Protein AF-U2RPG9-F1 (afdb_monomer_lite)

Secondary structure (DSSP, 8-state):
-----------PPPPP-PPPPP---------------------S-S----TTSPPPHHHHHHHHHHHHHHHHT--S-HHHHHHHHHHHHHHHHHHHHHHHHHHHHHHHHHHHT----------------

InterPro domains:
  IPR003761 Exonuclease VII, small subunit [MF_00337] (56-116)
  IPR003761 Exonuclease VII, small subunit [PF02609] (57-106)
  IPR003761 Exonuclease VII, small subunit [PTHR34137] (51-112)
  IPR003761 Exonuclease VII, small subunit [TIGR01280] (56-108)
  IPR037004 Exonuclease VII, small subunit superfamily [G3DSA:1.10.287.1040] (51-123)
  IPR037004 Exonuclease VII, small subunit superfamily [SSF116842] (50-107)

Structure (mmCIF, N/CA/C/O backbone):
data_AF-U2RPG9-F1
#
_entry.id   AF-U2RPG9-F1
#
loop_
_atom_site.group_PDB
_atom_site.id
_atom_site.type_symbol
_atom_site.label_atom_id
_atom_site.label_alt_id
_atom_site.label_comp_id
_atom_site.label_asym_id
_atom_site.label_entity_id
_atom_site.label_seq_id
_atom_site.pdbx_PDB_ins_code
_atom_site.Cartn_x
_atom_site.Cartn_y
_atom_site.Cartn_z
_atom_site.occupancy
_atom_site.B_iso_or_equiv
_atom_site.auth_seq_id
_atom_site.auth_comp_id
_atom_site.auth_asym_id
_atom_site.auth_atom_id
_atom_site.pdbx_PDB_model_num
ATOM 1 N N . MET A 1 1 ? -12.773 20.502 -5.940 1.00 41.53 1 MET A N 1
ATOM 2 C CA . MET A 1 1 ? -12.286 19.107 -5.934 1.00 41.53 1 MET A CA 1
ATOM 3 C C . MET A 1 1 ? -13.354 18.279 -5.249 1.00 41.53 1 MET A C 1
ATOM 5 O O . MET A 1 1 ? -13.681 18.565 -4.107 1.00 41.53 1 MET A O 1
ATOM 9 N N . ALA A 1 2 ? -14.020 17.416 -6.013 1.00 41.75 2 ALA A N 1
ATOM 10 C CA . ALA A 1 2 ? -15.262 16.763 -5.619 1.00 41.75 2 ALA A CA 1
ATOM 11 C C . ALA A 1 2 ? -15.013 15.674 -4.565 1.00 41.75 2 ALA A C 1
ATOM 13 O O . ALA A 1 2 ? -14.270 14.728 -4.823 1.00 41.75 2 ALA A O 1
ATOM 14 N N . ALA A 1 3 ? -15.664 15.810 -3.409 1.00 42.56 3 ALA A N 1
ATOM 15 C CA . ALA A 1 3 ? -15.856 14.722 -2.463 1.00 42.56 3 ALA A CA 1
ATOM 16 C C . ALA A 1 3 ? -16.767 13.690 -3.136 1.00 42.56 3 ALA A C 1
ATOM 18 O O . ALA A 1 3 ? -17.932 13.965 -3.416 1.00 42.56 3 ALA A O 1
ATOM 19 N N . ARG A 1 4 ? -16.208 12.534 -3.492 1.00 50.94 4 ARG A N 1
ATOM 20 C CA . ARG A 1 4 ? -17.002 11.423 -4.006 1.00 50.94 4 ARG A CA 1
ATOM 21 C C . ARG A 1 4 ? -17.667 10.755 -2.815 1.00 50.94 4 ARG A C 1
ATOM 23 O O . ARG A 1 4 ? -16.996 10.205 -1.950 1.00 50.94 4 ARG A O 1
ATOM 30 N N . GLU A 1 5 ? -18.983 10.875 -2.783 1.00 47.97 5 GLU A N 1
ATOM 31 C CA . GLU A 1 5 ? -19.879 10.255 -1.823 1.00 47.97 5 GLU A CA 1
ATOM 32 C C . GLU A 1 5 ? -19.765 8.730 -1.924 1.00 47.97 5 GLU A C 1
ATOM 34 O O . GLU A 1 5 ? -20.024 8.143 -2.976 1.00 47.97 5 GLU A O 1
ATOM 39 N N . TRP A 1 6 ? -19.359 8.077 -0.836 1.00 57.44 6 TRP A N 1
ATOM 40 C CA . TRP A 1 6 ? -19.437 6.624 -0.710 1.00 57.44 6 TRP A CA 1
ATOM 41 C C . TRP A 1 6 ? -20.884 6.273 -0.358 1.00 57.44 6 TRP A C 1
ATOM 43 O O . TRP A 1 6 ? -21.262 6.139 0.804 1.00 57.44 6 TRP A O 1
ATOM 53 N N . GLY A 1 7 ? -21.722 6.214 -1.394 1.00 46.50 7 GLY A N 1
ATOM 54 C CA . GLY A 1 7 ? -23.105 5.770 -1.306 1.00 46.50 7 GLY A CA 1
ATOM 55 C C . GLY A 1 7 ? -23.166 4.297 -0.917 1.00 46.50 7 GLY A C 1
ATOM 56 O O . GLY A 1 7 ? -22.885 3.419 -1.729 1.00 46.50 7 GLY A O 1
ATOM 57 N N . GLY A 1 8 ? -23.561 4.036 0.328 1.00 52.56 8 GLY A N 1
ATOM 58 C CA . GLY A 1 8 ? -23.958 2.714 0.785 1.00 52.56 8 GLY A CA 1
ATOM 59 C C . GLY A 1 8 ? -25.184 2.240 0.013 1.00 52.56 8 GLY A C 1
ATOM 60 O O . GLY A 1 8 ? -26.300 2.706 0.245 1.00 52.56 8 GLY A O 1
ATOM 61 N N . THR A 1 9 ? -24.989 1.297 -0.903 1.00 58.19 9 THR A N 1
ATOM 62 C CA . THR A 1 9 ? -26.101 0.560 -1.498 1.00 58.19 9 THR A CA 1
ATOM 63 C C . THR A 1 9 ? -26.497 -0.586 -0.580 1.00 58.19 9 THR A C 1
ATOM 65 O O . THR A 1 9 ? -25.673 -1.405 -0.177 1.00 58.19 9 THR A O 1
ATOM 68 N N . ALA A 1 10 ? -27.784 -0.594 -0.249 1.00 52.16 10 ALA A N 1
ATOM 69 C CA . ALA A 1 10 ? -28.491 -1.539 0.593 1.00 52.16 10 ALA A CA 1
ATOM 70 C C . ALA A 1 10 ? -28.076 -3.014 0.428 1.00 52.16 10 ALA A C 1
ATOM 72 O O . ALA A 1 10 ? -27.911 -3.538 -0.672 1.00 52.16 10 ALA A O 1
ATOM 73 N N . ARG A 1 11 ? -28.014 -3.695 1.576 1.00 56.75 11 ARG A N 1
ATOM 74 C CA . ARG A 1 11 ? -27.880 -5.145 1.743 1.00 56.75 11 ARG A CA 1
ATOM 75 C C . ARG A 1 11 ? -29.018 -5.875 1.013 1.00 56.75 11 ARG A C 1
ATOM 77 O O . ARG A 1 11 ? -30.178 -5.734 1.393 1.00 56.75 11 ARG A O 1
ATOM 84 N N . ALA A 1 12 ? -28.691 -6.669 -0.005 1.00 55.91 12 ALA A N 1
ATOM 85 C CA . ALA A 1 12 ? -29.644 -7.577 -0.646 1.00 55.91 12 ALA A CA 1
ATOM 86 C C . ALA A 1 12 ? -30.023 -8.738 0.305 1.00 55.91 12 ALA A C 1
ATOM 88 O O . ALA A 1 12 ? -29.173 -9.186 1.084 1.00 55.91 12 ALA A O 1
ATOM 89 N N . PRO A 1 13 ? -31.269 -9.250 0.277 1.00 55.97 13 PRO A N 1
ATOM 90 C CA . PRO A 1 13 ? -31.633 -10.444 1.030 1.00 55.97 13 PRO A CA 1
ATOM 91 C C . PRO A 1 13 ? -31.044 -11.703 0.379 1.00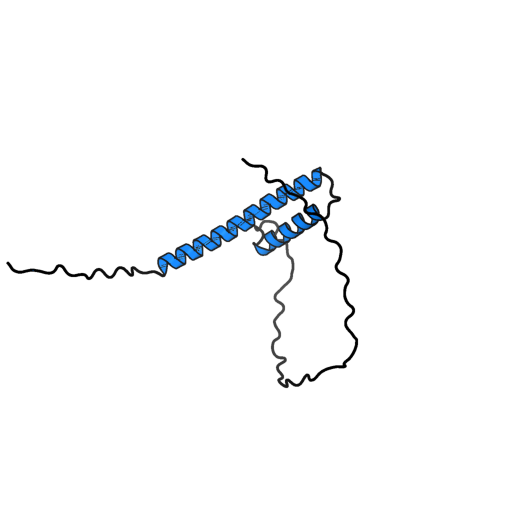 55.97 13 PRO A C 1
ATOM 93 O O . PRO A 1 13 ? -31.005 -11.830 -0.844 1.00 55.97 13 PRO A O 1
ATOM 96 N N . ALA A 1 14 ? -30.601 -12.640 1.221 1.00 51.56 14 ALA A N 1
ATOM 97 C CA . ALA A 1 14 ? -30.066 -13.935 0.821 1.00 51.56 14 ALA A CA 1
ATOM 98 C C . ALA A 1 14 ? -31.053 -14.688 -0.086 1.00 51.56 14 ALA A C 1
ATOM 100 O O . ALA A 1 14 ? -32.180 -14.989 0.314 1.00 51.56 14 ALA A O 1
ATOM 101 N N . ALA A 1 15 ? -30.613 -15.010 -1.303 1.00 50.19 15 ALA A N 1
ATOM 102 C CA . ALA A 1 15 ? -31.315 -15.947 -2.161 1.00 50.19 15 ALA A CA 1
ATOM 103 C C . ALA A 1 15 ? -31.308 -17.334 -1.498 1.00 50.19 15 ALA A C 1
ATOM 105 O O . ALA A 1 15 ? -30.274 -17.838 -1.058 1.00 50.19 15 ALA A O 1
ATOM 106 N N . ARG A 1 16 ? -32.500 -17.923 -1.414 1.00 50.16 16 ARG A N 1
ATOM 107 C CA . ARG A 1 16 ? -32.771 -19.283 -0.950 1.00 50.16 16 ARG A CA 1
ATOM 108 C C . ARG A 1 16 ? -31.902 -20.272 -1.727 1.00 50.16 16 ARG A C 1
ATOM 110 O O . ARG A 1 16 ? -32.055 -20.405 -2.936 1.00 50.16 16 ARG A O 1
ATOM 117 N N . VAL A 1 17 ? -31.011 -20.964 -1.018 1.00 56.00 17 VAL A N 1
ATOM 118 C CA . VAL A 1 17 ? -30.252 -22.088 -1.568 1.00 56.00 17 VAL A CA 1
ATOM 119 C C . VAL A 1 17 ? -31.255 -23.200 -1.887 1.00 56.00 17 VAL A C 1
ATOM 121 O O . VAL A 1 17 ? -31.934 -23.721 -0.999 1.00 56.00 17 VAL A O 1
ATOM 124 N N . GLU A 1 18 ? -31.444 -23.501 -3.167 1.00 53.16 18 GLU A N 1
ATOM 125 C CA . GLU A 1 18 ? -32.215 -24.674 -3.564 1.00 53.16 18 GLU A CA 1
ATOM 126 C C . GLU A 1 18 ? -31.377 -25.926 -3.299 1.00 53.16 18 GLU A C 1
ATOM 128 O O . GLU A 1 18 ? -30.197 -26.009 -3.647 1.00 53.16 18 GLU A O 1
ATOM 133 N N . ALA A 1 19 ? -31.988 -26.887 -2.6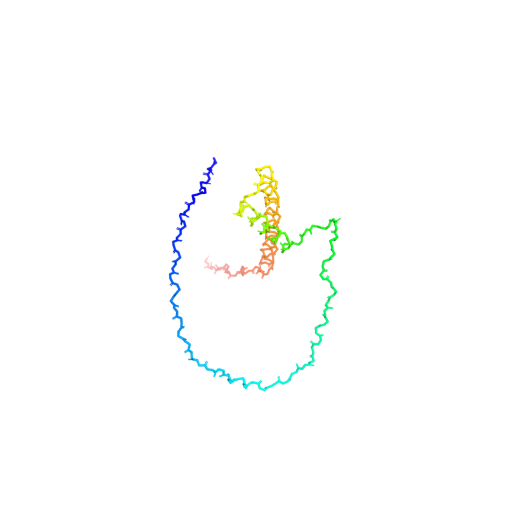10 1.00 53.34 19 ALA A N 1
ATOM 134 C CA . ALA A 1 19 ? -31.361 -28.136 -2.224 1.00 53.34 19 ALA A CA 1
ATOM 135 C C . ALA A 1 19 ? -31.078 -28.995 -3.466 1.00 53.34 19 ALA A C 1
ATOM 137 O O . ALA A 1 19 ? -31.985 -29.351 -4.216 1.00 53.34 19 ALA A O 1
ATOM 138 N N . ARG A 1 20 ? -29.806 -29.349 -3.664 1.00 58.94 20 ARG A N 1
ATOM 139 C CA . ARG A 1 20 ? -29.362 -30.292 -4.696 1.00 58.94 20 ARG A CA 1
ATOM 140 C C . ARG A 1 20 ? -29.756 -31.723 -4.279 1.00 58.94 20 ARG A C 1
ATOM 142 O O . ARG A 1 20 ? -29.519 -32.071 -3.120 1.00 58.94 20 ARG A O 1
ATOM 149 N N . PRO A 1 21 ? -30.338 -32.558 -5.163 1.00 67.31 21 PRO A N 1
ATOM 150 C CA . PRO A 1 21 ? -30.688 -33.937 -4.820 1.00 67.31 21 PRO A CA 1
ATOM 151 C C . PRO A 1 21 ? -29.431 -34.795 -4.567 1.00 67.31 21 PRO A C 1
ATOM 153 O O . PRO A 1 21 ? -28.410 -34.581 -5.229 1.00 67.31 21 PRO A O 1
ATOM 156 N N . PRO A 1 22 ? -29.477 -35.770 -3.637 1.00 52.00 22 PRO A N 1
ATOM 157 C CA . PRO A 1 22 ? -28.384 -36.708 -3.416 1.00 52.00 22 PRO A CA 1
ATOM 158 C C . PRO A 1 22 ? -28.492 -37.909 -4.366 1.00 52.00 22 PRO A C 1
ATOM 160 O O . PRO A 1 22 ? -29.549 -38.523 -4.487 1.00 52.00 22 PRO A O 1
ATOM 163 N N . GLY A 1 23 ? -27.373 -38.274 -4.992 1.00 50.56 23 GLY A N 1
ATOM 164 C CA . GLY A 1 23 ? -27.207 -39.563 -5.665 1.00 50.56 23 GLY A CA 1
ATOM 165 C C . GLY A 1 23 ? -26.441 -39.464 -6.980 1.00 50.56 23 GLY A C 1
ATOM 166 O O . GLY A 1 23 ? -27.035 -39.192 -8.013 1.00 50.56 23 GLY A O 1
ATOM 167 N N . HIS A 1 24 ? -25.135 -39.714 -6.970 1.00 57.59 24 HIS A N 1
ATOM 168 C CA . HIS A 1 24 ? -24.610 -41.055 -7.233 1.00 57.59 24 HIS A CA 1
ATOM 169 C C . HIS A 1 24 ? -23.108 -41.102 -6.922 1.00 57.59 24 HIS A C 1
ATOM 171 O O . HIS A 1 24 ? -22.429 -40.079 -6.849 1.00 57.59 24 HIS A O 1
ATOM 177 N N . ASP A 1 25 ? -22.661 -42.317 -6.663 1.00 50.50 25 ASP A N 1
ATOM 178 C CA . ASP A 1 25 ? -21.447 -42.735 -5.982 1.00 50.50 25 ASP A CA 1
ATOM 179 C C . ASP A 1 25 ? -20.298 -42.974 -6.989 1.00 50.50 25 ASP A C 1
ATOM 181 O O . ASP A 1 25 ? -20.399 -43.863 -7.823 1.00 50.50 25 ASP A O 1
ATOM 185 N N . GLN A 1 26 ? -19.247 -42.144 -6.901 1.00 51.16 26 GLN A N 1
ATOM 186 C CA . GLN A 1 26 ? -17.807 -42.443 -7.097 1.00 51.16 26 GLN A CA 1
ATOM 187 C C . GLN A 1 26 ? -17.262 -43.060 -8.437 1.00 51.16 26 GLN A C 1
ATOM 189 O O . GLN A 1 26 ? -18.023 -43.257 -9.374 1.00 51.16 26 GLN A O 1
ATOM 194 N N . PRO A 1 27 ? -15.921 -43.175 -8.654 1.00 48.34 27 PRO A N 1
ATOM 195 C CA . PRO A 1 27 ? -15.229 -42.522 -9.780 1.00 48.34 27 PRO A CA 1
ATOM 196 C 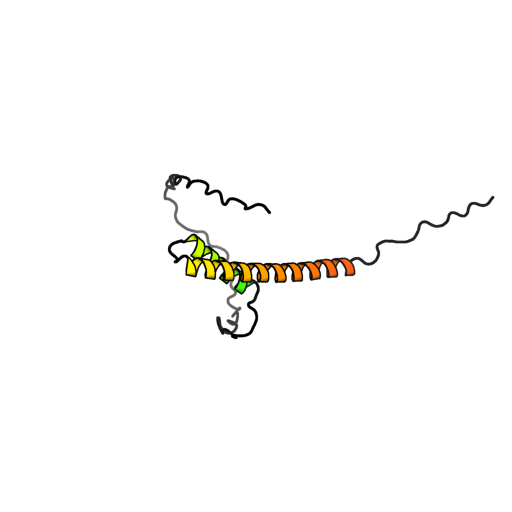C . PRO A 1 27 ? -14.451 -43.466 -10.729 1.00 48.34 27 PRO A C 1
ATOM 198 O O . PRO A 1 27 ? -13.817 -44.422 -10.287 1.00 48.34 27 PRO A O 1
ATOM 201 N N . ASP A 1 28 ? -14.327 -43.124 -12.013 1.00 49.78 28 ASP A N 1
ATOM 202 C CA . ASP A 1 28 ? -13.341 -43.728 -12.923 1.00 49.78 28 ASP A CA 1
ATOM 203 C C . ASP A 1 28 ? -12.051 -42.888 -12.997 1.00 49.78 28 ASP A C 1
ATOM 205 O O . ASP A 1 28 ? -11.700 -42.238 -13.976 1.00 49.78 28 ASP A O 1
ATOM 209 N N . ASN A 1 29 ? -11.282 -42.941 -11.911 1.00 57.38 29 ASN A N 1
ATOM 210 C CA . ASN A 1 29 ? -9.843 -42.704 -11.962 1.00 57.38 29 ASN A CA 1
ATOM 211 C C . ASN A 1 29 ? -9.207 -43.879 -12.728 1.00 57.38 29 ASN A C 1
ATOM 213 O O . ASN A 1 29 ? -8.957 -44.949 -12.176 1.00 57.38 29 ASN A O 1
ATOM 217 N N . THR A 1 30 ? -8.958 -43.691 -14.020 1.00 54.34 30 THR A N 1
ATOM 218 C CA . THR A 1 30 ? -7.980 -44.479 -14.777 1.00 54.34 30 THR A CA 1
ATOM 219 C C . THR A 1 30 ? -7.202 -43.529 -15.674 1.00 54.34 30 THR A C 1
ATOM 221 O O . THR A 1 30 ? -7.461 -43.364 -16.860 1.00 54.34 30 THR A O 1
ATOM 224 N N . THR A 1 31 ? -6.212 -42.869 -15.082 1.00 52.38 31 THR A N 1
ATOM 225 C CA . THR A 1 31 ? -5.025 -42.428 -15.817 1.00 52.38 31 THR A CA 1
ATOM 226 C C . THR A 1 31 ? -3.823 -43.020 -15.105 1.00 52.38 31 THR A C 1
ATOM 228 O O . THR A 1 31 ? -3.368 -42.551 -14.068 1.00 52.38 31 THR A O 1
ATOM 231 N N . SER A 1 32 ? -3.375 -44.135 -15.668 1.00 46.19 32 SER A N 1
ATOM 232 C CA . SER A 1 32 ? -2.111 -44.789 -15.375 1.00 46.19 32 SER A CA 1
ATOM 233 C C . SER A 1 32 ? -0.958 -43.907 -15.859 1.00 46.19 32 SER A C 1
ATOM 235 O O . SER A 1 32 ? -0.956 -43.497 -17.019 1.00 46.19 32 SER A O 1
ATOM 237 N N . GLY A 1 33 ? 0.038 -43.656 -15.007 1.00 46.00 33 GLY A N 1
ATOM 238 C CA . GLY A 1 33 ? 1.272 -42.988 -15.426 1.00 46.00 33 GLY A CA 1
ATOM 239 C C . GLY A 1 33 ? 2.132 -42.480 -14.276 1.00 46.00 33 GLY A C 1
ATOM 240 O O . GLY A 1 33 ? 2.100 -41.301 -13.947 1.00 46.00 33 GLY A O 1
ATOM 241 N N . SER A 1 34 ? 2.897 -43.382 -13.671 1.00 47.16 34 SER A N 1
ATOM 242 C CA . SER A 1 34 ? 3.904 -43.125 -12.643 1.00 47.16 34 SER A CA 1
ATOM 243 C C . SER A 1 34 ? 4.948 -42.075 -13.038 1.00 47.16 34 SER A C 1
ATOM 245 O O . SER A 1 34 ? 5.567 -42.209 -14.087 1.00 47.16 34 SER A O 1
ATOM 247 N N . SER A 1 35 ? 5.243 -41.154 -12.113 1.00 48.12 35 SER A N 1
ATOM 248 C CA . SER A 1 35 ? 6.596 -40.645 -11.830 1.00 48.12 35 SER A CA 1
ATOM 249 C C . SER A 1 35 ? 6.617 -39.967 -10.451 1.00 48.12 35 SER A C 1
ATOM 251 O O . SER A 1 35 ? 6.174 -38.826 -10.338 1.00 48.12 35 SER A O 1
ATOM 253 N N . PRO A 1 36 ? 7.144 -40.602 -9.388 1.00 55.19 36 PRO A N 1
ATOM 254 C CA . PRO A 1 36 ? 7.533 -39.901 -8.179 1.00 55.19 36 PRO A CA 1
ATOM 255 C C . PRO A 1 36 ? 9.049 -39.689 -8.213 1.00 55.19 36 PRO A C 1
ATOM 257 O O . PRO A 1 36 ? 9.780 -40.298 -7.446 1.00 55.19 36 PRO A O 1
ATOM 260 N N . ASP A 1 37 ? 9.536 -38.844 -9.118 1.00 49.50 37 ASP A N 1
ATOM 261 C CA . ASP A 1 37 ? 10.905 -38.340 -9.016 1.00 49.50 37 ASP A CA 1
ATOM 262 C C . ASP A 1 37 ? 10.910 -36.858 -9.363 1.00 49.50 37 ASP A C 1
ATOM 264 O O . ASP A 1 37 ? 10.844 -36.421 -10.508 1.00 49.50 37 ASP A O 1
ATOM 268 N N . GLY A 1 38 ? 10.824 -36.082 -8.298 1.00 45.56 38 GLY A N 1
ATOM 269 C CA . GLY A 1 38 ? 10.597 -34.655 -8.334 1.00 45.56 38 GLY A CA 1
ATOM 270 C C . GLY A 1 38 ? 10.483 -34.164 -6.910 1.00 45.56 38 GLY A C 1
ATOM 271 O O . GLY A 1 38 ? 9.507 -33.511 -6.550 1.00 45.56 38 GLY A O 1
ATOM 272 N N . GLN A 1 39 ? 11.470 -34.525 -6.085 1.00 53.47 39 GLN A N 1
ATOM 273 C CA . GLN A 1 39 ? 11.793 -33.767 -4.889 1.00 53.47 39 GLN A CA 1
ATOM 274 C C . GLN A 1 39 ? 12.015 -32.317 -5.334 1.00 53.47 39 GLN A C 1
ATOM 276 O O . GLN A 1 39 ? 13.132 -31.901 -5.643 1.00 53.47 39 GLN A O 1
ATOM 281 N N . ARG A 1 40 ? 10.933 -31.530 -5.394 1.00 53.06 40 ARG A N 1
ATOM 282 C CA . ARG A 1 40 ? 11.039 -30.088 -5.266 1.00 53.06 40 ARG A CA 1
ATOM 283 C C . ARG A 1 40 ? 11.648 -29.899 -3.896 1.00 53.06 40 ARG A C 1
ATOM 285 O O . ARG A 1 40 ? 10.977 -30.080 -2.883 1.00 53.06 40 ARG A O 1
ATOM 292 N N . ARG A 1 41 ? 12.949 -29.614 -3.887 1.00 52.12 41 ARG A N 1
ATOM 293 C CA . ARG A 1 41 ? 13.615 -29.064 -2.721 1.00 52.12 41 ARG A CA 1
ATOM 294 C C . ARG A 1 41 ? 12.733 -27.918 -2.256 1.00 52.12 41 ARG A C 1
ATOM 296 O O . ARG A 1 41 ? 12.559 -26.948 -2.99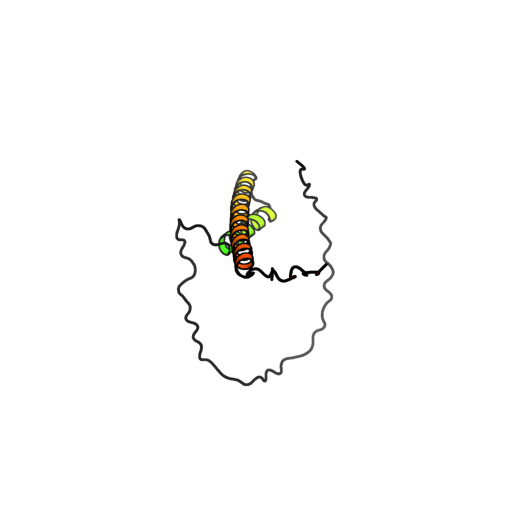0 1.00 52.12 41 ARG A O 1
ATOM 303 N N . ALA A 1 42 ? 12.126 -28.094 -1.087 1.00 50.25 42 ALA A N 1
ATOM 304 C CA . ALA A 1 42 ? 11.654 -26.980 -0.300 1.00 50.25 42 ALA A CA 1
ATOM 305 C C . ALA A 1 42 ? 12.850 -26.027 -0.207 1.00 50.25 42 ALA A C 1
ATOM 307 O O . ALA A 1 42 ? 13.871 -26.357 0.401 1.00 50.25 42 ALA A O 1
ATOM 308 N N . GLY A 1 43 ? 12.776 -24.931 -0.964 1.00 46.97 43 GLY A N 1
ATOM 309 C CA . GLY A 1 43 ? 13.684 -23.811 -0.796 1.00 46.97 43 GLY A CA 1
ATOM 310 C C . GLY A 1 43 ? 13.540 -23.293 0.635 1.00 46.97 43 GLY A C 1
ATOM 311 O O . GLY A 1 43 ? 12.484 -23.486 1.244 1.00 46.97 43 GLY A O 1
ATOM 312 N N . PRO A 1 44 ? 14.602 -22.712 1.201 1.00 53.38 44 PRO A N 1
ATOM 313 C CA . PRO A 1 44 ? 14.611 -22.330 2.599 1.00 53.38 44 PRO A CA 1
ATOM 314 C C . PRO A 1 44 ? 13.530 -21.277 2.878 1.00 53.38 44 PRO A C 1
ATOM 316 O O . PRO A 1 44 ? 13.480 -20.235 2.234 1.00 53.38 44 PRO A O 1
ATOM 319 N N . THR A 1 45 ? 12.678 -21.647 3.834 1.00 47.16 45 THR A N 1
ATOM 320 C CA . THR A 1 45 ? 12.063 -20.826 4.885 1.00 47.16 45 THR A CA 1
ATOM 321 C C . THR A 1 45 ? 11.291 -19.573 4.482 1.00 47.16 45 THR A C 1
ATOM 323 O O . THR A 1 45 ? 11.830 -18.510 4.191 1.00 47.16 45 THR A O 1
ATOM 326 N N . GLU A 1 46 ? 9.976 -19.717 4.622 1.00 51.00 46 GLU A N 1
ATOM 327 C CA . GLU A 1 46 ? 9.042 -18.677 5.034 1.00 51.00 46 GLU A CA 1
ATOM 328 C C . GLU A 1 46 ? 9.635 -17.804 6.160 1.00 51.00 46 GLU A C 1
ATOM 330 O O . GLU A 1 46 ? 10.064 -18.320 7.189 1.00 51.00 46 GLU A O 1
ATOM 335 N N . GLY A 1 47 ? 9.596 -16.482 5.969 1.00 54.53 47 GLY A N 1
ATOM 336 C CA . GLY A 1 47 ? 9.563 -15.500 7.054 1.00 54.53 47 GLY A CA 1
ATOM 337 C C . GLY A 1 47 ? 10.868 -15.230 7.803 1.00 54.53 47 GLY A C 1
ATOM 338 O O . GLY A 1 47 ? 11.008 -15.624 8.956 1.00 54.53 47 GLY A O 1
ATOM 339 N N . GLU A 1 48 ? 11.743 -14.404 7.231 1.00 46.75 48 GLU A N 1
ATOM 340 C CA . GLU A 1 48 ? 12.690 -13.609 8.021 1.00 46.75 48 GLU A CA 1
ATOM 341 C C . GLU A 1 48 ? 12.461 -12.121 7.702 1.00 46.75 48 GLU A C 1
ATOM 343 O O . GLU A 1 48 ? 12.713 -11.698 6.571 1.00 46.75 48 GLU A O 1
ATOM 348 N N . PRO A 1 49 ? 11.937 -11.300 8.637 1.00 51.81 49 PRO A N 1
ATOM 349 C CA . PRO A 1 49 ? 11.786 -9.875 8.397 1.00 51.81 49 PRO A CA 1
ATOM 350 C C . PRO A 1 49 ? 13.165 -9.221 8.511 1.00 51.81 49 PRO A C 1
ATOM 352 O O . PRO A 1 49 ? 13.621 -8.880 9.603 1.00 51.81 49 PRO A O 1
ATOM 355 N N . MET A 1 50 ? 13.836 -9.035 7.374 1.00 48.44 50 MET A N 1
ATOM 356 C CA . MET A 1 50 ? 14.931 -8.074 7.268 1.00 48.44 50 MET A CA 1
ATOM 357 C C . MET A 1 50 ? 14.330 -6.674 7.414 1.00 48.44 50 MET A C 1
ATOM 359 O O . MET A 1 50 ? 13.826 -6.076 6.464 1.00 48.44 50 MET A O 1
ATOM 363 N N . ALA A 1 51 ? 14.308 -6.192 8.653 1.00 55.09 51 ALA A N 1
ATOM 364 C CA . ALA A 1 51 ? 13.831 -4.871 9.029 1.00 55.09 51 ALA A CA 1
ATOM 365 C C . ALA A 1 51 ? 14.819 -3.792 8.550 1.00 55.09 51 ALA A C 1
ATOM 367 O O . ALA A 1 51 ? 15.607 -3.301 9.343 1.00 55.09 51 ALA A O 1
ATOM 368 N N . ASP A 1 52 ? 14.808 -3.518 7.242 1.00 55.66 52 ASP A N 1
ATOM 369 C CA . ASP A 1 52 ? 15.166 -2.242 6.580 1.00 55.66 52 ASP A CA 1
ATOM 370 C C . ASP A 1 52 ? 14.996 -2.323 5.042 1.00 55.66 52 ASP A C 1
ATOM 372 O O . ASP A 1 52 ? 15.244 -1.356 4.322 1.00 55.66 52 ASP A O 1
ATOM 376 N N . GLU A 1 53 ? 14.564 -3.467 4.497 1.00 72.31 53 GLU A N 1
ATOM 377 C CA . GLU A 1 53 ? 14.309 -3.600 3.064 1.00 72.31 53 GLU A CA 1
ATOM 378 C C . GLU A 1 53 ? 12.865 -3.196 2.740 1.00 72.31 53 GLU A C 1
ATOM 380 O O . GLU A 1 53 ? 11.920 -3.541 3.457 1.00 72.31 53 GLU A O 1
ATOM 385 N N . LYS A 1 54 ? 12.679 -2.414 1.670 1.00 79.62 54 LYS A N 1
ATOM 386 C CA . LYS A 1 54 ? 11.338 -2.038 1.201 1.00 79.62 54 LYS A CA 1
ATOM 387 C C . LYS A 1 54 ? 10.533 -3.315 0.918 1.00 79.62 54 LYS A C 1
ATOM 389 O O . LYS A 1 54 ? 11.088 -4.234 0.315 1.00 79.62 54 LYS A O 1
ATOM 394 N N . PRO A 1 55 ? 9.250 -3.384 1.320 1.00 88.25 55 PRO A N 1
ATOM 395 C CA . PRO A 1 55 ? 8.441 -4.574 1.082 1.00 88.25 55 PRO A CA 1
ATOM 396 C C . PRO A 1 55 ? 8.334 -4.828 -0.419 1.00 88.25 55 PRO A C 1
ATOM 398 O O . PRO A 1 55 ? 8.205 -3.885 -1.192 1.00 88.25 55 PRO A O 1
ATOM 401 N N . SER A 1 56 ? 8.337 -6.089 -0.842 1.00 94.81 56 SER A N 1
ATOM 402 C CA . SER A 1 56 ? 8.000 -6.421 -2.230 1.00 94.81 56 SER A CA 1
ATOM 403 C C . SER A 1 56 ? 6.565 -5.991 -2.568 1.00 94.81 56 SER A C 1
ATOM 405 O O . SER A 1 56 ? 5.722 -5.850 -1.679 1.00 94.81 56 SER A O 1
ATOM 407 N N . TYR A 1 57 ? 6.254 -5.839 -3.861 1.00 95.94 57 TYR A N 1
ATOM 408 C CA . TYR A 1 57 ? 4.904 -5.485 -4.318 1.00 95.94 57 TYR A CA 1
ATOM 409 C C . TYR A 1 57 ? 3.812 -6.398 -3.733 1.00 95.94 57 TYR A C 1
ATOM 411 O O . TYR A 1 57 ? 2.815 -5.906 -3.213 1.00 95.94 57 TYR A O 1
ATOM 419 N N . GLU A 1 58 ? 4.005 -7.722 -3.765 1.00 97.19 58 GLU A N 1
ATOM 420 C CA . GLU A 1 58 ? 3.002 -8.667 -3.250 1.00 97.19 58 GLU A CA 1
ATOM 421 C C . GLU A 1 58 ? 2.842 -8.572 -1.728 1.00 97.19 58 GLU A C 1
ATOM 423 O O . GLU A 1 58 ? 1.725 -8.671 -1.226 1.00 97.19 58 GLU A O 1
ATOM 428 N N . GLN A 1 59 ? 3.925 -8.311 -0.991 1.00 96.81 59 GLN A N 1
ATOM 429 C CA . GLN A 1 59 ? 3.851 -8.068 0.453 1.00 96.81 59 GLN A CA 1
ATOM 430 C C . GLN A 1 59 ? 3.098 -6.770 0.759 1.00 96.81 59 GLN A C 1
ATOM 432 O O . GLN A 1 59 ? 2.191 -6.773 1.587 1.00 96.81 59 GLN A O 1
ATOM 437 N N . ALA A 1 60 ? 3.420 -5.679 0.061 1.00 97.25 60 ALA A N 1
ATOM 438 C CA . ALA A 1 60 ? 2.739 -4.400 0.241 1.00 97.25 60 ALA A CA 1
ATOM 439 C C . ALA A 1 60 ? 1.245 -4.494 -0.114 1.00 97.25 60 ALA A C 1
ATOM 441 O O . ALA A 1 60 ? 0.396 -3.939 0.583 1.00 97.25 60 ALA A O 1
ATOM 442 N N . ARG A 1 61 ? 0.907 -5.242 -1.169 1.00 97.94 61 ARG A N 1
ATOM 443 C CA . ARG A 1 61 ? -0.475 -5.503 -1.577 1.00 97.94 61 ARG A CA 1
ATOM 444 C C . ARG A 1 61 ? -1.226 -6.364 -0.560 1.00 97.94 61 ARG A C 1
ATOM 446 O O . ARG A 1 61 ? -2.394 -6.083 -0.293 1.00 97.94 61 ARG A O 1
ATOM 453 N N . ALA A 1 62 ? -0.586 -7.395 -0.008 1.00 98.19 62 ALA A N 1
ATOM 454 C CA . ALA A 1 62 ? -1.173 -8.223 1.042 1.00 98.19 62 ALA A CA 1
ATOM 455 C C . ALA A 1 62 ? -1.463 -7.392 2.300 1.00 98.19 62 ALA A C 1
ATOM 457 O O . ALA A 1 62 ? -2.587 -7.406 2.795 1.00 98.19 62 ALA A O 1
ATOM 458 N N . GLU A 1 63 ? -0.498 -6.584 2.744 1.00 98.00 63 GLU A N 1
ATOM 459 C CA . GLU A 1 63 ? -0.679 -5.686 3.885 1.00 98.00 63 GLU A CA 1
ATOM 460 C C . GLU A 1 63 ? -1.803 -4.666 3.633 1.00 98.00 63 GLU A C 1
ATOM 462 O O . GLU A 1 63 ? -2.638 -4.425 4.504 1.00 98.00 63 GLU A O 1
ATOM 467 N N . LEU A 1 64 ? -1.889 -4.104 2.421 1.00 98.44 64 LEU A N 1
ATOM 468 C CA . LEU A 1 64 ? -2.971 -3.189 2.051 1.00 98.44 64 LEU A CA 1
ATOM 469 C C . LEU A 1 64 ? -4.342 -3.870 2.152 1.00 98.44 64 LEU A C 1
ATOM 471 O O . LEU A 1 64 ? -5.286 -3.271 2.668 1.00 98.44 64 LEU A O 1
ATOM 475 N N . ALA A 1 65 ? -4.458 -5.119 1.695 1.00 98.38 65 ALA A N 1
ATOM 476 C CA . ALA A 1 65 ? -5.699 -5.882 1.798 1.00 98.38 65 ALA A CA 1
ATOM 477 C C . ALA A 1 65 ? -6.102 -6.131 3.262 1.00 98.38 65 ALA A C 1
ATOM 479 O O . ALA A 1 65 ? -7.280 -6.011 3.598 1.00 98.38 65 ALA A O 1
ATOM 480 N N . GLU A 1 66 ? -5.142 -6.412 4.146 1.00 98.31 66 GLU A N 1
ATOM 481 C CA . GLU A 1 66 ? -5.395 -6.559 5.585 1.00 98.31 66 GLU A CA 1
ATOM 482 C C . GLU A 1 66 ? -5.857 -5.248 6.233 1.00 98.31 66 GLU A C 1
ATOM 484 O O . GLU A 1 66 ? -6.800 -5.241 7.030 1.00 98.31 66 GLU A O 1
ATOM 489 N N . VAL A 1 67 ? -5.227 -4.125 5.877 1.00 98.12 67 VAL A N 1
ATOM 490 C CA . VAL A 1 67 ? -5.625 -2.789 6.344 1.00 98.12 67 VAL A CA 1
ATOM 491 C C . VAL A 1 67 ? -7.062 -2.477 5.927 1.00 98.12 67 VAL A C 1
ATOM 493 O O . VAL A 1 67 ? -7.862 -2.057 6.766 1.00 98.12 67 VAL A O 1
ATOM 496 N N . VAL A 1 68 ? -7.409 -2.720 4.660 1.00 98.06 68 VAL A N 1
ATOM 497 C CA . VAL A 1 68 ? -8.775 -2.531 4.149 1.00 98.06 68 VAL A CA 1
ATOM 498 C C . VAL A 1 68 ? -9.756 -3.430 4.896 1.00 98.06 68 VAL A C 1
ATOM 500 O O . VAL A 1 68 ? -10.756 -2.931 5.405 1.00 98.06 68 VAL A O 1
ATOM 503 N N . ALA A 1 69 ? -9.441 -4.716 5.067 1.00 98.00 69 ALA A N 1
ATOM 504 C CA . ALA A 1 69 ? -10.307 -5.649 5.784 1.00 98.00 69 ALA A CA 1
ATOM 505 C C . ALA A 1 69 ? -10.585 -5.207 7.235 1.00 98.00 69 ALA A C 1
ATOM 507 O O . ALA A 1 69 ? -11.717 -5.318 7.708 1.00 98.00 69 ALA A O 1
ATOM 508 N N . ARG A 1 70 ? -9.583 -4.659 7.940 1.00 96.69 70 ARG A N 1
ATOM 509 C CA . ARG A 1 70 ? -9.749 -4.109 9.301 1.00 96.69 70 ARG A CA 1
ATOM 510 C C . ARG A 1 70 ? -10.598 -2.839 9.337 1.00 96.69 70 ARG A C 1
ATOM 512 O O . ARG A 1 70 ? -11.336 -2.628 10.295 1.00 96.69 70 ARG A O 1
ATOM 519 N N . LEU A 1 71 ? -10.489 -1.981 8.324 1.00 97.31 71 LEU A N 1
ATOM 520 C CA . LEU A 1 71 ? -11.347 -0.801 8.205 1.00 97.31 71 LEU A CA 1
ATOM 521 C C . LEU A 1 71 ? -12.801 -1.207 7.913 1.00 97.31 71 LEU A C 1
ATOM 523 O O . LEU A 1 71 ? -13.726 -0.657 8.509 1.00 97.31 71 LEU A O 1
ATOM 527 N N . GLU A 1 72 ? -13.001 -2.200 7.044 1.00 97.44 72 GLU A N 1
ATOM 528 C CA . GLU A 1 72 ? -14.318 -2.700 6.634 1.00 97.44 72 GLU A CA 1
ATOM 529 C C . GLU A 1 72 ? -15.034 -3.509 7.721 1.00 97.44 72 GLU A C 1
ATOM 531 O O . GLU A 1 72 ? -16.263 -3.459 7.803 1.00 97.44 72 GLU A O 1
ATOM 536 N N . SER A 1 73 ? -14.300 -4.221 8.586 1.00 96.06 73 SER A N 1
ATOM 537 C CA . SER A 1 73 ? -14.909 -4.959 9.702 1.00 96.06 73 SER A CA 1
ATOM 538 C C . SER A 1 73 ? -15.633 -4.039 10.686 1.00 96.06 73 SER A C 1
ATOM 540 O O . SER A 1 73 ? -16.512 -4.486 11.426 1.00 96.06 73 SER A O 1
ATOM 542 N N . GLY A 1 74 ? -15.254 -2.756 10.716 1.00 89.19 74 GLY A N 1
ATOM 543 C CA . GLY A 1 74 ? -15.668 -1.822 11.751 1.00 89.19 74 GLY A CA 1
ATOM 544 C C . GLY A 1 74 ? -15.170 -2.252 13.136 1.00 89.19 74 GLY A C 1
ATOM 545 O O . GLY A 1 74 ? -14.427 -3.220 13.292 1.00 89.19 74 GLY A O 1
ATOM 546 N N . GLY A 1 75 ? -15.557 -1.502 14.169 1.00 91.06 75 GLY A N 1
ATOM 547 C CA . GLY A 1 75 ? -15.221 -1.829 15.562 1.00 91.06 75 GLY A CA 1
ATOM 548 C C . GLY A 1 75 ? -13.832 -1.383 16.032 1.00 91.06 75 GLY A C 1
ATOM 549 O O . GLY A 1 75 ? -13.527 -1.531 17.213 1.00 91.06 75 GLY A O 1
ATOM 550 N N . VAL A 1 76 ? -13.020 -0.783 15.158 1.00 93.44 76 VAL A N 1
ATOM 551 C CA . VAL A 1 76 ? -11.779 -0.096 15.543 1.00 93.44 76 VAL A CA 1
ATOM 552 C C . VAL A 1 76 ? -12.068 1.334 16.023 1.00 93.44 76 VAL A C 1
ATOM 554 O O . VAL A 1 76 ? -12.891 2.031 15.421 1.00 93.44 76 VAL A O 1
ATOM 557 N N . PRO A 1 77 ? -11.403 1.819 17.090 1.00 96.19 77 PRO A N 1
ATOM 558 C CA . PRO A 1 77 ? -11.506 3.211 17.519 1.00 96.19 77 PRO A CA 1
ATOM 559 C C . PRO A 1 77 ? -11.160 4.186 16.388 1.00 96.19 77 PRO A C 1
ATOM 561 O O . PRO A 1 77 ? -10.323 3.893 15.533 1.00 96.19 77 PRO A O 1
ATOM 564 N N . LEU A 1 78 ? -11.744 5.388 16.411 1.00 96.31 78 LEU A N 1
ATOM 565 C CA . LEU A 1 78 ? -11.508 6.404 15.376 1.00 96.31 78 LEU A CA 1
ATOM 566 C C . LEU A 1 78 ? -10.014 6.713 15.194 1.00 96.31 78 LEU A C 1
ATOM 568 O O . LEU A 1 78 ? -9.528 6.758 14.069 1.00 96.31 78 LEU A O 1
ATOM 572 N N . ALA A 1 79 ? -9.280 6.893 16.295 1.00 96.75 79 ALA A N 1
ATOM 573 C CA . ALA A 1 79 ? -7.848 7.180 16.244 1.00 96.75 79 ALA A CA 1
ATOM 574 C C . ALA A 1 79 ? -7.056 6.063 15.542 1.00 96.75 79 ALA A C 1
ATOM 576 O O . ALA A 1 79 ? -6.163 6.354 14.754 1.00 96.75 79 ALA A O 1
ATOM 577 N N . GLU A 1 80 ? -7.411 4.799 15.780 1.00 96.38 80 GLU A N 1
ATOM 578 C CA . GLU A 1 80 ? -6.791 3.646 15.121 1.00 96.38 80 GLU A CA 1
ATOM 579 C C . GLU A 1 80 ? -7.200 3.554 13.645 1.00 96.38 80 GLU A C 1
ATOM 581 O O . GLU A 1 80 ? -6.353 3.328 12.785 1.00 96.38 80 GLU A O 1
ATOM 586 N N . SER A 1 81 ? -8.467 3.832 13.333 1.00 96.44 81 SER A N 1
ATOM 587 C CA . SER A 1 81 ? -8.971 3.892 11.955 1.00 96.44 81 SER A CA 1
ATOM 588 C C . SER A 1 81 ? -8.227 4.943 11.122 1.00 96.44 81 SER A C 1
ATOM 590 O O . SER A 1 81 ? -7.907 4.700 9.963 1.00 96.44 81 SER A O 1
ATOM 592 N N . MET A 1 82 ? -7.873 6.086 11.722 1.00 98.00 82 MET A N 1
ATOM 593 C CA . MET A 1 82 ? -7.059 7.113 11.062 1.00 98.00 82 MET A CA 1
ATOM 594 C C . MET A 1 82 ? -5.625 6.643 10.781 1.00 98.00 82 MET A C 1
ATOM 596 O O . MET A 1 82 ? -5.067 6.986 9.739 1.00 98.00 82 MET A O 1
ATOM 600 N N . GLN A 1 83 ? -5.026 5.858 11.684 1.00 97.94 83 GLN A N 1
ATOM 601 C CA . GLN A 1 83 ? -3.693 5.281 11.465 1.00 97.94 83 GLN A CA 1
ATOM 602 C C . GLN A 1 83 ? -3.721 4.224 10.359 1.00 97.94 83 GLN A C 1
ATOM 604 O O . GLN A 1 83 ? -2.871 4.245 9.471 1.00 97.94 83 GLN A O 1
ATOM 609 N N . LEU A 1 84 ? -4.725 3.342 10.379 1.00 97.88 84 LEU A N 1
ATOM 610 C CA . LEU A 1 84 ? -4.945 2.343 9.334 1.00 97.88 84 LEU A CA 1
ATOM 611 C C . LEU A 1 84 ? -5.145 2.998 7.971 1.00 97.88 84 LEU A C 1
ATOM 613 O O . LEU A 1 84 ? -4.494 2.603 7.011 1.00 97.88 84 LEU A O 1
ATOM 617 N N . TRP A 1 85 ? -5.970 4.042 7.893 1.00 97.38 85 TRP A N 1
ATOM 618 C CA . TRP A 1 85 ? -6.159 4.792 6.655 1.00 97.38 85 TRP A CA 1
ATOM 619 C C . TRP A 1 85 ? -4.837 5.360 6.126 1.00 97.38 85 TRP A C 1
ATOM 621 O O . TRP A 1 85 ? -4.491 5.122 4.973 1.00 97.38 85 TRP A O 1
ATOM 631 N N . LYS A 1 86 ? -4.050 6.035 6.975 1.00 98.25 86 LYS A N 1
ATOM 632 C CA . LYS A 1 86 ? -2.758 6.598 6.562 1.00 98.25 86 LYS A CA 1
ATOM 633 C C . LYS A 1 86 ? -1.796 5.515 6.066 1.00 98.25 86 LYS A C 1
ATOM 635 O O . LYS A 1 86 ? -1.141 5.702 5.044 1.00 98.25 86 LYS A O 1
ATOM 640 N N . ARG A 1 87 ? -1.736 4.375 6.760 1.00 97.81 87 ARG A N 1
ATOM 641 C CA . ARG A 1 87 ? -0.925 3.233 6.328 1.00 97.81 87 ARG A CA 1
ATOM 642 C C . ARG A 1 87 ? -1.402 2.677 4.984 1.00 97.81 87 ARG A C 1
ATOM 644 O O . ARG A 1 87 ? -0.578 2.375 4.127 1.00 97.81 87 ARG A O 1
ATOM 651 N N . GLY A 1 88 ? -2.715 2.586 4.783 1.00 98.06 88 GLY A N 1
ATOM 652 C CA . GLY A 1 88 ? -3.317 2.191 3.511 1.00 98.06 88 GLY A CA 1
ATOM 653 C C . GLY A 1 88 ? -2.924 3.123 2.362 1.00 98.06 88 GLY A C 1
ATOM 654 O O . GLY A 1 88 ? -2.531 2.641 1.304 1.00 98.06 88 GLY A O 1
ATOM 655 N N . GLU A 1 89 ? -2.940 4.441 2.583 1.00 98.62 89 GLU A N 1
ATOM 656 C CA . GLU A 1 89 ? -2.504 5.431 1.585 1.00 98.62 89 GLU A CA 1
ATOM 657 C C . GLU A 1 89 ? -1.022 5.262 1.218 1.00 98.62 89 GLU A C 1
ATOM 659 O O . GLU A 1 89 ? -0.663 5.288 0.040 1.00 98.62 89 GLU A O 1
ATOM 664 N N . GLU A 1 90 ? -0.155 5.045 2.211 1.00 98.19 90 GLU A N 1
ATOM 665 C CA . GLU A 1 90 ? 1.276 4.800 1.989 1.00 98.19 90 GLU A CA 1
ATOM 666 C C . GLU A 1 90 ? 1.514 3.528 1.156 1.00 98.19 90 GLU A C 1
ATOM 668 O O . GLU A 1 90 ? 2.288 3.545 0.195 1.00 98.19 90 GLU A O 1
ATOM 673 N N . LEU A 1 91 ? 0.819 2.435 1.485 1.00 98.25 91 LEU A N 1
ATOM 674 C CA . LEU A 1 91 ? 0.915 1.163 0.765 1.00 98.25 91 LEU A CA 1
ATOM 675 C C . LEU A 1 91 ? 0.362 1.257 -0.661 1.00 98.25 91 LEU A C 1
ATOM 677 O O . LEU A 1 91 ? 0.976 0.738 -1.595 1.00 98.25 91 LEU A O 1
ATOM 681 N N . ALA A 1 92 ? -0.767 1.942 -0.850 1.00 98.00 92 ALA A N 1
ATOM 682 C CA . ALA A 1 92 ? -1.356 2.163 -2.167 1.00 98.00 92 ALA A CA 1
ATOM 683 C C . ALA A 1 92 ? -0.421 2.986 -3.066 1.00 98.00 92 ALA A C 1
ATOM 685 O O . ALA A 1 92 ? -0.199 2.621 -4.223 1.00 98.00 92 ALA A O 1
ATOM 686 N N . ALA A 1 93 ? 0.186 4.047 -2.524 1.00 98.19 93 ALA A N 1
ATOM 687 C CA . ALA A 1 93 ? 1.159 4.858 -3.249 1.00 98.19 93 ALA A CA 1
ATOM 688 C C . ALA A 1 93 ? 2.397 4.041 -3.652 1.00 98.19 93 ALA A C 1
ATOM 690 O O . ALA A 1 93 ? 2.871 4.157 -4.784 1.00 98.19 93 ALA A O 1
ATOM 691 N N . TYR A 1 94 ? 2.891 3.181 -2.756 1.00 97.88 94 TYR A N 1
ATOM 692 C CA . TYR A 1 94 ? 3.997 2.273 -3.055 1.00 97.88 94 TYR A CA 1
ATOM 693 C C . TYR A 1 94 ? 3.646 1.300 -4.190 1.00 97.88 94 TYR A C 1
ATOM 695 O O . TYR A 1 94 ? 4.370 1.220 -5.183 1.00 97.88 94 TYR A O 1
ATOM 703 N N . CYS A 1 95 ? 2.499 0.622 -4.092 1.00 97.81 95 CYS A N 1
ATOM 704 C CA . CYS A 1 95 ? 2.035 -0.313 -5.118 1.00 97.81 95 CYS A CA 1
ATOM 705 C C . CYS A 1 95 ? 1.904 0.363 -6.491 1.00 97.81 95 CYS A C 1
ATOM 707 O O . CYS A 1 95 ? 2.304 -0.209 -7.505 1.00 97.81 95 CYS A O 1
ATOM 709 N N . GLN A 1 96 ? 1.370 1.587 -6.528 1.00 98.19 96 GLN A N 1
ATOM 710 C CA . GLN A 1 96 ? 1.233 2.349 -7.766 1.00 98.19 96 GLN A CA 1
ATOM 711 C C . GLN A 1 96 ? 2.599 2.692 -8.375 1.00 98.19 96 GLN A C 1
ATOM 713 O O . GLN A 1 96 ? 2.795 2.513 -9.576 1.00 98.19 96 GLN A O 1
ATOM 718 N N . ALA A 1 97 ? 3.560 3.126 -7.555 1.00 98.00 97 ALA A N 1
ATOM 719 C CA . ALA A 1 97 ? 4.895 3.486 -8.025 1.00 98.00 97 ALA A CA 1
ATOM 720 C C . ALA A 1 97 ? 5.640 2.298 -8.663 1.00 98.00 97 ALA A C 1
ATOM 722 O O . ALA A 1 97 ? 6.296 2.472 -9.695 1.00 98.00 97 ALA A O 1
ATOM 723 N N . GLU A 1 98 ? 5.508 1.100 -8.088 1.00 96.50 98 GLU A N 1
ATOM 724 C CA . GLU A 1 98 ? 6.078 -0.136 -8.642 1.00 96.50 98 GLU A CA 1
ATOM 725 C C . GLU A 1 98 ? 5.462 -0.476 -10.011 1.00 96.50 98 GLU A C 1
ATOM 727 O O . GLU A 1 98 ? 6.184 -0.724 -10.982 1.00 96.50 98 GLU A O 1
ATOM 732 N N . LEU A 1 99 ? 4.129 -0.412 -10.127 1.00 97.69 99 LEU A N 1
ATOM 733 C CA . LEU A 1 99 ? 3.421 -0.660 -11.390 1.00 97.69 99 LEU A CA 1
ATOM 7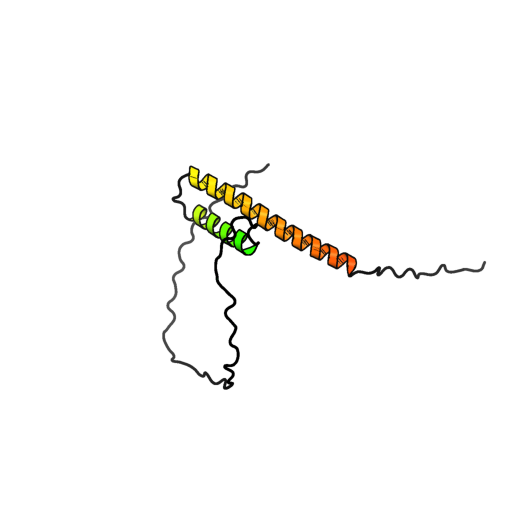34 C C . LEU A 1 99 ? 3.783 0.366 -12.469 1.00 97.69 99 LEU A C 1
ATOM 736 O O . LEU A 1 99 ? 4.014 -0.002 -13.624 1.00 97.69 99 LEU A O 1
ATOM 740 N N . ASP A 1 100 ? 3.890 1.642 -12.101 1.00 98.06 100 ASP A N 1
ATOM 741 C CA . ASP A 1 100 ? 4.322 2.699 -13.015 1.00 98.06 100 ASP A CA 1
ATOM 742 C C . ASP A 1 100 ? 5.764 2.467 -13.489 1.00 98.06 100 ASP A C 1
ATOM 744 O O . ASP A 1 100 ? 6.090 2.710 -14.654 1.00 98.06 100 ASP A O 1
ATOM 748 N N . GLY A 1 101 ? 6.639 1.976 -12.606 1.00 96.94 101 GLY A N 1
ATOM 749 C CA . GLY A 1 101 ? 7.999 1.560 -12.943 1.00 96.94 101 GLY A CA 1
ATOM 750 C C . GLY A 1 101 ? 8.020 0.443 -13.981 1.00 96.94 101 GLY A C 1
ATOM 751 O O . GLY A 1 101 ? 8.627 0.602 -15.044 1.00 96.94 101 GLY A O 1
ATOM 752 N N . ALA A 1 102 ? 7.296 -0.645 -13.718 1.00 97.06 102 ALA A N 1
ATOM 753 C CA . ALA A 1 102 ? 7.165 -1.761 -14.650 1.00 97.06 102 ALA A CA 1
ATOM 754 C C . ALA A 1 102 ? 6.604 -1.309 -16.007 1.00 97.06 102 ALA A C 1
ATOM 756 O O . ALA A 1 102 ? 7.090 -1.725 -17.062 1.00 97.06 102 ALA A O 1
ATOM 757 N N . ARG A 1 103 ? 5.623 -0.398 -15.998 1.00 97.44 103 ARG A N 1
ATOM 758 C CA . ARG A 1 103 ? 5.041 0.138 -17.228 1.00 97.44 103 ARG A CA 1
ATOM 759 C C . ARG A 1 103 ? 6.063 0.897 -18.072 1.00 97.44 103 ARG A C 1
ATOM 761 O O . ARG A 1 103 ? 6.136 0.663 -19.278 1.00 97.44 103 ARG A O 1
ATOM 768 N N . ARG A 1 104 ? 6.872 1.762 -17.451 1.00 98.06 104 ARG A N 1
ATOM 769 C CA . ARG A 1 104 ? 7.930 2.508 -18.154 1.00 98.06 104 ARG A CA 1
ATOM 770 C C . ARG A 1 104 ? 8.942 1.578 -18.818 1.00 98.06 104 ARG A C 1
ATOM 772 O O . ARG A 1 104 ? 9.304 1.823 -19.966 1.00 98.06 104 ARG A O 1
ATOM 779 N N . LEU A 1 105 ? 9.343 0.505 -18.133 1.00 96.38 105 LEU A N 1
ATOM 780 C CA . LEU A 1 105 ? 10.272 -0.489 -18.681 1.00 96.38 105 LEU A CA 1
ATOM 781 C C . LEU A 1 105 ? 9.708 -1.161 -19.941 1.00 96.38 105 LEU A C 1
ATOM 783 O O . LEU A 1 105 ? 10.412 -1.300 -20.939 1.00 96.38 105 LEU A O 1
ATOM 787 N N . ILE A 1 106 ? 8.423 -1.528 -19.925 1.00 97.31 106 ILE A N 1
ATOM 788 C CA . ILE A 1 106 ? 7.743 -2.121 -21.088 1.00 97.31 106 ILE A CA 1
ATOM 789 C C . ILE A 1 106 ? 7.681 -1.126 -22.254 1.00 97.31 106 ILE A C 1
ATOM 791 O O . ILE A 1 106 ? 7.974 -1.486 -23.395 1.00 97.31 106 ILE A O 1
ATOM 795 N N . ASP A 1 107 ? 7.309 0.126 -21.985 1.00 96.62 107 ASP A N 1
ATOM 796 C CA . ASP A 1 107 ? 7.194 1.154 -23.023 1.00 96.62 107 ASP A CA 1
ATOM 797 C C . ASP A 1 107 ? 8.567 1.511 -23.636 1.00 96.62 107 ASP A C 1
ATOM 799 O O . ASP A 1 107 ? 8.664 1.802 -24.831 1.00 96.62 107 ASP A O 1
ATOM 803 N N . GLU A 1 108 ? 9.650 1.455 -22.857 1.00 96.19 108 GLU A N 1
ATOM 804 C CA . GLU A 1 108 ? 11.023 1.588 -23.357 1.00 96.19 108 GLU A CA 1
ATOM 805 C C . GLU A 1 108 ? 11.444 0.396 -24.219 1.00 96.19 108 GLU A C 1
ATOM 807 O O . GLU A 1 108 ? 11.861 0.600 -25.360 1.00 96.19 108 GLU A O 1
ATOM 812 N N . ALA A 1 109 ? 11.243 -0.833 -23.735 1.00 95.94 109 ALA A N 1
ATOM 813 C CA . ALA A 1 109 ? 11.531 -2.046 -24.499 1.00 95.94 109 ALA A CA 1
ATOM 814 C C . ALA A 1 109 ? 10.764 -2.089 -25.834 1.00 95.94 109 ALA A C 1
ATOM 816 O O . ALA A 1 109 ? 11.297 -2.528 -26.851 1.00 95.94 109 ALA A O 1
ATOM 817 N N . ARG A 1 110 ? 9.524 -1.583 -25.872 1.00 95.00 110 ARG A N 1
ATOM 818 C CA . ARG A 1 110 ? 8.740 -1.500 -27.113 1.00 95.00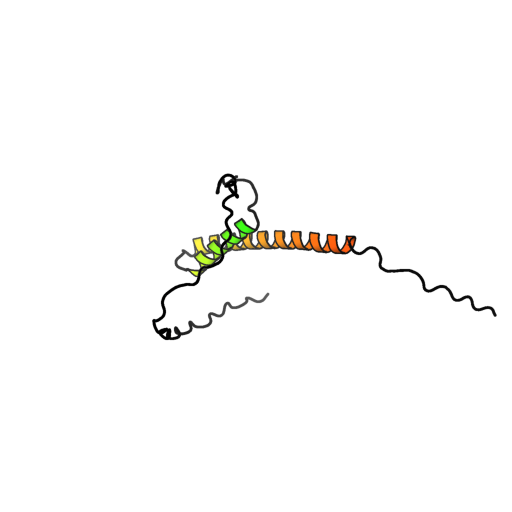 110 ARG A CA 1
ATOM 819 C C . ARG A 1 110 ? 9.317 -0.495 -28.110 1.00 95.00 110 ARG A C 1
ATOM 821 O O . ARG A 1 110 ? 9.280 -0.753 -29.308 1.00 95.00 110 ARG A O 1
ATOM 828 N N . ARG A 1 111 ? 9.834 0.646 -27.637 1.00 93.62 111 ARG A N 1
ATOM 829 C CA . ARG A 1 111 ? 10.468 1.656 -28.504 1.00 93.62 111 ARG A CA 1
ATOM 830 C C . ARG A 1 111 ? 11.768 1.143 -29.110 1.00 93.62 111 ARG A C 1
ATOM 832 O O . ARG A 1 111 ? 12.012 1.383 -30.283 1.00 93.62 111 ARG A O 1
ATOM 839 N N . THR A 1 112 ? 12.579 0.426 -28.336 1.00 89.88 112 THR A N 1
ATOM 840 C CA . THR A 1 112 ? 13.851 -0.129 -28.824 1.00 89.88 112 THR A CA 1
ATOM 841 C C . THR A 1 112 ? 13.655 -1.336 -29.743 1.00 89.88 112 THR A C 1
ATOM 843 O O . THR A 1 112 ? 14.447 -1.537 -30.658 1.00 89.88 112 THR A O 1
ATOM 846 N N . ALA A 1 113 ? 12.582 -2.110 -29.551 1.00 83.12 113 ALA A N 1
ATOM 847 C CA . ALA A 1 113 ? 12.220 -3.234 -30.415 1.00 83.12 113 ALA A CA 1
ATOM 848 C C . ALA A 1 113 ? 11.615 -2.823 -31.772 1.00 83.12 113 ALA A C 1
ATOM 850 O O . ALA A 1 113 ? 11.432 -3.681 -32.634 1.00 83.12 113 ALA A O 1
ATOM 851 N N . GLN A 1 114 ? 11.300 -1.541 -31.975 1.00 63.06 114 GLN A N 1
ATOM 852 C CA . GLN A 1 114 ? 10.830 -1.004 -33.249 1.00 63.06 114 GLN A CA 1
ATOM 853 C C . GLN A 1 114 ? 11.988 -0.241 -33.923 1.00 63.06 114 GLN A C 1
ATOM 855 O O . GLN A 1 114 ? 12.064 0.981 -33.793 1.00 63.06 114 GLN A O 1
ATOM 860 N N . PRO A 1 115 ? 12.928 -0.919 -34.613 1.00 55.94 115 PRO A N 1
ATOM 861 C CA . PRO A 1 115 ? 13.827 -0.214 -35.507 1.00 55.94 115 PRO A CA 1
ATOM 862 C C . PRO A 1 115 ? 12.983 0.380 -36.635 1.00 55.94 115 PRO A C 1
ATOM 864 O O . PRO A 1 115 ? 12.032 -0.243 -37.109 1.00 55.94 115 PRO A O 1
ATOM 867 N N . ASP A 1 116 ? 13.325 1.609 -36.992 1.00 59.50 116 ASP A N 1
ATOM 868 C CA . ASP A 1 116 ? 12.753 2.434 -38.045 1.00 59.50 116 ASP A CA 1
ATOM 869 C C . ASP A 1 116 ? 12.136 1.618 -39.202 1.00 59.50 116 ASP A C 1
ATOM 871 O O . ASP A 1 116 ? 12.822 1.080 -40.068 1.00 59.50 116 ASP A O 1
ATOM 875 N N . GLY A 1 117 ? 10.806 1.490 -39.188 1.00 53.28 117 GLY A N 1
ATOM 876 C CA . GLY A 1 117 ? 10.022 0.996 -40.321 1.00 53.28 117 GLY A CA 1
ATOM 877 C C . GLY A 1 117 ? 9.774 2.082 -41.370 1.00 53.28 117 GLY A C 1
ATOM 878 O O . GLY A 1 117 ? 8.938 1.893 -42.252 1.00 53.28 117 GLY A O 1
ATOM 879 N N . GLY A 1 118 ? 10.460 3.225 -41.274 1.00 53.28 118 GLY A N 1
ATOM 880 C CA . GLY A 1 118 ? 10.509 4.236 -42.313 1.00 53.28 118 GLY A CA 1
ATOM 881 C C . GLY A 1 118 ? 11.549 3.838 -43.344 1.00 53.28 118 GLY A C 1
ATOM 882 O O . GLY A 1 118 ? 12.651 4.367 -43.354 1.00 53.28 118 GLY A O 1
ATOM 883 N N . ARG A 1 119 ? 11.208 2.906 -44.239 1.00 51.03 119 ARG A N 1
ATOM 884 C CA . ARG A 1 119 ? 11.960 2.754 -45.488 1.00 51.03 119 ARG A CA 1
ATOM 885 C C . ARG A 1 119 ? 11.829 4.074 -46.271 1.00 51.03 119 ARG A C 1
ATOM 887 O O . ARG A 1 119 ? 10.710 4.397 -46.674 1.00 51.03 119 ARG A O 1
ATOM 894 N N . PRO A 1 120 ? 12.909 4.844 -46.490 1.00 63.09 120 PRO A N 1
ATOM 895 C CA . PRO A 1 120 ? 12.863 6.038 -47.313 1.00 63.09 120 PRO A CA 1
ATOM 896 C C . PRO A 1 120 ? 13.114 5.622 -48.762 1.00 63.09 120 PRO A C 1
ATOM 898 O O . PRO A 1 120 ? 14.237 5.715 -49.229 1.00 63.09 120 PRO A O 1
ATOM 901 N N . ASP A 1 121 ? 12.093 5.134 -49.463 1.00 60.91 121 ASP A N 1
ATOM 902 C CA . ASP A 1 121 ? 12.180 4.903 -50.910 1.00 60.91 121 ASP A CA 1
ATOM 903 C C . ASP A 1 121 ? 10.829 5.205 -51.572 1.00 60.91 121 ASP A C 1
ATOM 905 O O . ASP A 1 121 ? 10.063 4.297 -51.884 1.00 60.91 121 ASP A O 1
ATOM 909 N N . ASP A 1 122 ? 10.550 6.487 -51.799 1.00 58.53 122 ASP A N 1
ATOM 910 C CA . ASP A 1 122 ? 9.903 6.903 -53.044 1.00 58.53 122 ASP A CA 1
ATOM 911 C C . ASP A 1 122 ? 10.853 7.914 -53.707 1.00 58.53 122 ASP A C 1
ATOM 913 O O . ASP A 1 122 ? 11.064 9.038 -53.252 1.00 58.53 122 ASP A O 1
ATOM 917 N N . GLU A 1 123 ? 11.532 7.391 -54.719 1.00 58.62 123 GLU A N 1
ATOM 918 C CA . GLU A 1 123 ? 12.553 7.963 -55.590 1.00 58.62 123 GLU A CA 1
ATOM 919 C C . GLU A 1 123 ? 12.122 9.313 -56.211 1.00 58.62 123 GLU A C 1
ATOM 921 O O . GLU A 1 123 ? 10.959 9.473 -56.592 1.00 58.62 123 GLU A O 1
ATOM 926 N N . PRO A 1 124 ? 13.020 10.310 -56.374 1.00 59.56 124 PRO A N 1
ATOM 927 C CA . PRO A 1 124 ? 12.698 11.495 -57.156 1.00 59.56 124 PRO A CA 1
ATOM 928 C C . PRO A 1 124 ? 12.575 11.085 -58.625 1.00 59.56 124 PRO A C 1
ATOM 930 O O . PRO A 1 124 ? 13.578 10.856 -59.300 1.00 59.56 124 PRO A O 1
ATOM 933 N N . ALA A 1 125 ? 11.339 11.004 -59.120 1.00 60.44 125 ALA A N 1
ATOM 934 C CA . ALA A 1 125 ? 11.064 10.833 -60.537 1.00 60.44 125 ALA A CA 1
ATOM 935 C C . ALA A 1 125 ? 11.694 11.996 -61.316 1.00 60.44 125 ALA A C 1
ATOM 937 O O . ALA A 1 125 ? 11.135 13.090 -61.411 1.00 60.44 125 ALA A O 1
ATOM 938 N N . ALA A 1 126 ? 12.875 11.742 -61.875 1.00 67.19 126 ALA A N 1
ATOM 939 C CA . ALA A 1 126 ? 13.411 12.504 -62.980 1.00 67.19 126 ALA A CA 1
ATOM 940 C C . ALA A 1 126 ? 12.369 12.491 -64.106 1.00 67.19 126 ALA A C 1
ATOM 942 O O . ALA A 1 126 ? 12.009 11.431 -64.617 1.00 67.19 126 ALA A O 1
ATOM 943 N N . GLN A 1 127 ? 11.873 13.667 -64.479 1.00 56.25 127 GLN A N 1
ATOM 944 C CA . GLN A 1 127 ? 11.181 13.864 -65.745 1.00 56.25 127 GLN A CA 1
ATOM 945 C C . GLN A 1 127 ? 11.995 14.865 -66.559 1.00 56.25 127 GLN A C 1
ATOM 947 O O . GLN A 1 127 ? 12.075 16.048 -66.241 1.00 56.25 127 GLN A O 1
ATOM 952 N N . ASP A 1 128 ? 12.662 14.280 -67.547 1.00 56.53 128 ASP A N 1
ATOM 953 C CA . ASP A 1 128 ? 13.233 14.867 -68.753 1.00 56.53 128 ASP A CA 1
ATOM 954 C C . ASP A 1 128 ? 12.255 15.870 -69.397 1.00 56.53 128 ASP A C 1
ATOM 956 O O . ASP A 1 128 ? 11.065 15.567 -69.545 1.00 56.53 128 ASP A O 1
ATOM 960 N N . GLY A 1 129 ? 12.750 17.064 -69.739 1.00 60.69 129 GLY A N 1
ATOM 961 C CA . GLY A 1 129 ? 11.996 18.138 -70.395 1.00 60.69 129 GLY A CA 1
ATOM 962 C C . GLY A 1 129 ? 12.867 19.325 -70.775 1.00 60.69 129 GLY A C 1
ATOM 963 O O . GLY A 1 129 ? 13.360 20.001 -69.846 1.00 60.69 129 GLY A O 1
#

pLDDT: mean 73.36, std 21.84, range [41.53, 98.62]

Sequence (129 aa):
MAAREWGGTARAPAARVEARPPGHDQPDNTTSGSSPDGQRRAGPTEGEPMADEKPSYEQARAELAEVVARLESGGVPLAESMQLWKRGEELAAYCQAELDGARRLIDEARRTAQPDGGRPDDEPAAQDG

Foldseek 3Di:
DDDDDPDDDDDDDDDDDDDDDDDDDDDPPDDDDDDPDDPPPPDDDDDDPPPPDDDPLVRLVVLLVVLVVVLVVDPDDPVVPVVSVVSNVVSVVVNVVVVVVVVVVVVVVVVVVDDDPPPPDPDPPDDDD

Radius of gyration: 29.29 Å; chains: 1; bounding box: 48×64×88 Å

Organism: NCBI:txid553198